Protein AF-A0A4Z0ETY6-F1 (afdb_monomer_lite)

Structure (mmCIF, N/CA/C/O backbone):
data_AF-A0A4Z0ETY6-F1
#
_entry.id   AF-A0A4Z0ETY6-F1
#
loop_
_atom_site.group_PDB
_atom_site.id
_atom_site.type_symbol
_atom_site.label_atom_id
_atom_site.label_alt_id
_atom_site.label_comp_id
_atom_site.label_asym_id
_atom_site.label_entity_id
_atom_site.label_seq_id
_atom_site.pdbx_PDB_ins_code
_atom_site.Cartn_x
_atom_site.Cartn_y
_atom_site.Cartn_z
_atom_site.occupancy
_atom_site.B_iso_or_equiv
_atom_site.auth_seq_id
_atom_site.auth_comp_id
_atom_site.auth_asym_id
_atom_site.auth_atom_id
_atom_site.pdbx_PDB_model_num
ATOM 1 N N . MET A 1 1 ? 16.925 -1.263 4.084 1.00 81.75 1 MET A N 1
ATOM 2 C CA . MET A 1 1 ? 15.737 -1.576 3.271 1.00 81.75 1 MET A CA 1
ATOM 3 C C . MET A 1 1 ? 16.053 -1.189 1.836 1.00 81.75 1 MET A C 1
ATOM 5 O O . MET A 1 1 ? 16.595 -0.102 1.656 1.00 81.75 1 MET A O 1
ATOM 9 N N . LYS A 1 2 ? 15.855 -2.093 0.871 1.00 92.25 2 LYS A N 1
ATOM 10 C CA . LYS A 1 2 ? 16.156 -1.853 -0.554 1.00 92.25 2 LYS A CA 1
ATOM 11 C C . LYS A 1 2 ? 14.960 -1.173 -1.232 1.00 92.25 2 LYS A C 1
ATOM 13 O O . LYS A 1 2 ? 13.850 -1.262 -0.706 1.00 92.25 2 LYS A O 1
ATOM 18 N N . LEU A 1 3 ? 15.166 -0.492 -2.359 1.00 92.81 3 LEU A N 1
ATOM 19 C CA . LEU A 1 3 ? 14.061 0.070 -3.139 1.00 92.81 3 LEU A CA 1
ATOM 20 C C . LEU A 1 3 ? 13.582 -0.975 -4.144 1.00 92.81 3 LEU A C 1
ATOM 22 O O . LEU A 1 3 ? 14.395 -1.662 -4.759 1.00 92.81 3 LEU A O 1
ATOM 26 N N . LEU A 1 4 ? 12.269 -1.108 -4.324 1.00 92.69 4 LEU A N 1
ATOM 27 C CA . LEU A 1 4 ? 11.721 -2.045 -5.307 1.00 92.69 4 LEU A CA 1
ATOM 28 C C . LEU A 1 4 ? 12.189 -1.705 -6.730 1.00 92.69 4 LEU A C 1
ATOM 30 O O . LEU A 1 4 ? 12.444 -2.614 -7.522 1.00 92.69 4 LEU A O 1
ATOM 34 N N . SER A 1 5 ? 12.373 -0.414 -7.026 1.00 91.12 5 SER A N 1
ATOM 35 C CA . SER A 1 5 ? 12.934 0.067 -8.295 1.00 91.12 5 SER A CA 1
ATOM 36 C C . SER A 1 5 ? 14.298 -0.544 -8.634 1.00 91.12 5 SER A C 1
ATOM 38 O O . SER A 1 5 ? 14.575 -0.771 -9.808 1.00 91.12 5 SER A O 1
ATOM 40 N N . ASP A 1 6 ? 15.119 -0.887 -7.632 1.00 88.19 6 ASP A N 1
ATOM 41 C CA . ASP A 1 6 ? 16.458 -1.468 -7.835 1.00 88.19 6 ASP A CA 1
ATOM 42 C C . ASP A 1 6 ? 16.403 -2.888 -8.430 1.00 88.19 6 ASP A C 1
ATOM 44 O O . ASP A 1 6 ? 17.410 -3.415 -8.902 1.00 88.19 6 ASP A O 1
ATOM 48 N N . THR A 1 7 ? 15.229 -3.528 -8.390 1.00 85.56 7 THR A N 1
ATOM 49 C CA . THR A 1 7 ? 15.009 -4.895 -8.894 1.00 85.56 7 THR A CA 1
ATOM 50 C C . THR A 1 7 ? 14.473 -4.940 -10.321 1.00 85.56 7 THR A C 1
ATOM 52 O O . THR A 1 7 ? 14.353 -6.024 -10.901 1.00 85.56 7 THR A O 1
ATOM 55 N N . LEU A 1 8 ? 14.120 -3.787 -10.893 1.00 84.94 8 LEU A N 1
ATOM 56 C CA . LEU A 1 8 ? 13.500 -3.722 -12.208 1.00 84.94 8 LEU A CA 1
ATOM 57 C C . LEU A 1 8 ? 14.524 -4.060 -13.290 1.00 84.94 8 LEU A C 1
ATOM 59 O O . LEU A 1 8 ? 15.546 -3.400 -13.447 1.00 84.94 8 LEU A O 1
ATOM 63 N N . VAL A 1 9 ? 14.221 -5.106 -14.055 1.00 77.00 9 VAL A N 1
ATOM 64 C CA . VAL A 1 9 ? 15.006 -5.529 -15.227 1.00 77.00 9 VAL A CA 1
ATOM 65 C C . VAL A 1 9 ? 14.409 -5.025 -16.546 1.00 77.00 9 VAL A C 1
ATOM 67 O O . VAL A 1 9 ? 15.025 -5.179 -17.598 1.00 77.00 9 VAL A O 1
ATOM 70 N N . SER A 1 10 ? 13.205 -4.452 -16.494 1.00 76.19 10 SER A N 1
ATOM 71 C CA . SER A 1 10 ? 12.434 -3.940 -17.629 1.00 76.19 10 SER A CA 1
ATOM 72 C C . SER A 1 10 ? 11.427 -2.887 -17.165 1.00 76.19 10 SER A C 1
ATOM 74 O O . SER A 1 10 ? 11.080 -2.837 -15.987 1.00 76.19 10 SER A O 1
ATOM 76 N N . ASN A 1 11 ? 10.895 -2.123 -18.119 1.00 77.44 11 ASN A N 1
ATOM 77 C CA . ASN A 1 11 ? 9.852 -1.115 -17.888 1.00 77.44 11 ASN A CA 1
ATOM 78 C C . ASN A 1 11 ? 8.425 -1.674 -18.043 1.00 77.44 11 ASN A C 1
ATOM 80 O O . ASN A 1 11 ? 7.465 -0.910 -18.040 1.00 77.44 11 ASN A O 1
ATOM 84 N N . ASP A 1 12 ? 8.291 -2.990 -18.222 1.00 79.69 12 ASP A N 1
ATOM 85 C CA . ASP A 1 12 ? 7.000 -3.668 -18.321 1.00 79.69 12 ASP A CA 1
ATOM 86 C C . ASP A 1 12 ? 6.273 -3.692 -16.969 1.00 79.69 12 ASP A C 1
ATOM 88 O O . ASP A 1 12 ? 6.900 -3.761 -15.907 1.00 79.69 12 ASP A O 1
ATOM 92 N N . ASP A 1 13 ? 4.939 -3.713 -17.018 1.00 80.31 13 ASP A N 1
ATOM 93 C CA . ASP A 1 13 ? 4.110 -3.934 -15.836 1.00 80.31 13 ASP A CA 1
ATOM 94 C C . ASP A 1 13 ? 4.487 -5.248 -15.144 1.00 80.31 13 ASP A C 1
ATOM 96 O O . ASP A 1 13 ? 4.660 -6.294 -15.781 1.00 80.31 13 ASP A O 1
ATOM 100 N N . PHE A 1 14 ? 4.524 -5.223 -13.816 1.00 90.25 14 PHE A N 1
ATOM 101 C CA . PHE A 1 14 ? 4.900 -6.385 -13.019 1.00 90.25 14 PHE A CA 1
ATOM 102 C C . PHE A 1 14 ? 3.985 -6.563 -11.810 1.00 90.25 14 PHE A C 1
ATOM 104 O O . PHE A 1 14 ? 3.207 -5.682 -11.446 1.00 90.25 14 PHE A O 1
ATOM 111 N N . PHE A 1 15 ? 4.057 -7.746 -11.203 1.00 93.12 15 PHE A N 1
ATOM 112 C CA . PHE A 1 15 ? 3.280 -8.085 -10.019 1.00 93.12 15 PHE A CA 1
ATOM 113 C C . PHE A 1 15 ? 4.157 -8.072 -8.771 1.00 93.12 15 PHE A C 1
ATOM 115 O O . PHE A 1 15 ? 5.285 -8.570 -8.798 1.00 93.12 15 PHE A O 1
ATOM 122 N N . VAL A 1 16 ? 3.603 -7.568 -7.670 1.00 93.75 16 VAL A N 1
ATOM 123 C CA . VAL A 1 16 ? 4.156 -7.739 -6.322 1.00 93.75 16 VAL A CA 1
ATOM 124 C C . VAL A 1 16 ? 3.190 -8.523 -5.447 1.00 93.75 16 VAL A C 1
ATOM 126 O O . VAL A 1 16 ? 1.974 -8.359 -5.535 1.00 93.75 16 VAL A O 1
ATOM 129 N N . GLU A 1 17 ? 3.741 -9.381 -4.598 1.00 94.00 17 GLU A N 1
ATOM 130 C CA . GLU A 1 17 ? 3.011 -10.200 -3.628 1.00 94.00 17 GLU A CA 1
ATOM 131 C C . GLU A 1 17 ? 3.585 -9.959 -2.224 1.00 94.00 17 GLU A C 1
ATOM 133 O O . GLU A 1 17 ? 4.563 -9.230 -2.071 1.00 94.00 17 GLU A O 1
ATOM 138 N N . GLN A 1 18 ? 2.996 -10.569 -1.189 1.00 93.56 18 GLN A N 1
ATOM 139 C CA . GLN A 1 18 ? 3.474 -10.436 0.202 1.00 93.56 18 GLN A CA 1
ATOM 140 C C . GLN A 1 18 ? 3.608 -8.966 0.637 1.00 93.56 18 GLN A C 1
ATOM 142 O O . GLN A 1 18 ? 4.584 -8.566 1.273 1.00 93.56 18 GLN A O 1
ATOM 147 N N . VAL A 1 19 ? 2.630 -8.154 0.233 1.00 95.88 19 VAL A N 1
ATOM 148 C CA . VAL A 1 19 ? 2.634 -6.711 0.460 1.00 95.88 19 VAL A CA 1
ATOM 149 C C . VAL A 1 19 ? 2.213 -6.409 1.895 1.00 95.88 19 VAL A C 1
ATOM 151 O O . VAL A 1 19 ? 1.225 -6.964 2.379 1.00 95.88 19 VAL A O 1
ATOM 154 N N . HIS A 1 20 ? 2.941 -5.506 2.546 1.00 96.69 20 HIS A N 1
ATOM 155 C CA . HIS A 1 20 ? 2.593 -4.949 3.848 1.00 96.69 20 HIS A CA 1
ATOM 156 C C . HIS A 1 20 ? 2.507 -3.431 3.739 1.00 96.69 20 HIS A C 1
ATOM 158 O O . HIS A 1 20 ? 3.451 -2.788 3.284 1.00 96.69 20 HIS A O 1
ATOM 164 N N . LEU A 1 21 ? 1.379 -2.856 4.142 1.00 97.06 21 LEU A N 1
ATOM 165 C CA . LEU A 1 21 ? 1.192 -1.411 4.177 1.00 97.06 21 LEU A CA 1
ATOM 166 C C . LEU A 1 21 ? 1.880 -0.860 5.421 1.00 97.06 21 LEU A C 1
ATOM 168 O O . LEU A 1 21 ? 1.617 -1.326 6.527 1.00 97.06 21 LEU A O 1
ATOM 172 N N . THR A 1 22 ? 2.744 0.130 5.240 1.00 97.31 22 THR A N 1
ATOM 173 C CA . THR A 1 22 ? 3.452 0.802 6.336 1.00 97.31 22 THR A CA 1
ATOM 174 C C . THR A 1 22 ? 2.938 2.211 6.570 1.00 97.31 22 THR A C 1
ATOM 176 O O . THR A 1 22 ? 3.145 2.751 7.648 1.00 97.31 22 THR A O 1
ATOM 179 N N . ALA A 1 23 ? 2.293 2.825 5.575 1.00 97.44 23 ALA A N 1
ATOM 180 C CA . ALA A 1 23 ? 1.568 4.073 5.759 1.00 97.44 23 ALA A CA 1
ATOM 181 C C . ALA A 1 23 ? 0.542 4.326 4.646 1.00 97.44 23 ALA A C 1
ATOM 183 O O . ALA A 1 23 ? 0.681 3.822 3.529 1.00 97.44 23 ALA A O 1
ATOM 184 N N . ILE A 1 24 ? -0.453 5.160 4.944 1.00 97.25 24 ILE A N 1
ATOM 185 C CA . ILE A 1 24 ? -1.385 5.741 3.973 1.00 97.25 24 ILE A CA 1
ATOM 186 C C . ILE A 1 24 ? -1.274 7.262 4.086 1.00 97.25 24 ILE A C 1
ATOM 188 O O . ILE A 1 24 ? -1.453 7.830 5.163 1.00 97.25 24 ILE A O 1
ATOM 192 N N . VAL A 1 25 ? -0.963 7.916 2.973 1.00 95.81 25 VAL A N 1
ATOM 193 C CA . VAL A 1 25 ? -0.804 9.365 2.868 1.00 95.81 25 VAL A CA 1
ATOM 194 C C . VAL A 1 25 ? -1.939 9.919 2.027 1.00 95.81 25 VAL A C 1
ATOM 196 O O . VAL A 1 25 ? -2.086 9.570 0.853 1.00 95.81 25 VAL A O 1
ATOM 199 N N . PHE A 1 26 ? -2.706 10.821 2.626 1.00 94.19 26 PHE A N 1
ATOM 200 C CA . PHE A 1 26 ? -3.660 11.652 1.914 1.00 94.19 26 PHE A CA 1
ATOM 201 C C . PHE A 1 26 ? -3.085 13.060 1.804 1.00 94.19 26 PHE A C 1
ATOM 203 O O . PHE A 1 26 ? -2.920 13.762 2.805 1.00 94.19 26 PHE A O 1
ATOM 210 N N . ASP A 1 27 ? -2.752 13.472 0.591 1.00 87.81 27 ASP A N 1
ATOM 211 C CA . ASP A 1 27 ? -2.254 14.812 0.316 1.00 87.81 27 ASP A CA 1
ATOM 212 C C . ASP A 1 27 ? -3.299 15.641 -0.445 1.00 87.81 27 ASP A C 1
ATOM 214 O O . ASP A 1 27 ? -4.500 15.389 -0.363 1.00 87.81 27 ASP A O 1
ATOM 218 N N . THR A 1 28 ? -2.857 16.709 -1.103 1.00 81.25 28 THR A N 1
ATOM 219 C CA . THR A 1 28 ? -3.734 17.598 -1.874 1.00 81.25 28 THR A CA 1
ATOM 220 C C . THR A 1 28 ? -3.928 17.152 -3.325 1.00 81.25 28 THR A C 1
ATOM 222 O O . THR A 1 28 ? -4.472 17.922 -4.117 1.00 81.25 28 THR A O 1
ATOM 225 N N . THR A 1 29 ? -3.414 15.983 -3.705 1.00 83.88 29 THR A N 1
ATOM 226 C CA . THR A 1 29 ? -3.583 15.410 -5.042 1.00 83.88 29 THR A CA 1
ATOM 227 C C . THR A 1 29 ? -4.867 14.581 -5.122 1.00 83.88 29 THR A C 1
ATOM 229 O O . THR A 1 29 ? -5.528 14.323 -4.117 1.00 83.88 29 THR A O 1
ATOM 232 N N . ASP A 1 30 ? -5.255 14.199 -6.341 1.00 83.69 30 ASP A N 1
ATOM 233 C CA . ASP A 1 30 ? -6.427 13.341 -6.566 1.00 83.69 30 ASP A CA 1
ATOM 234 C C . ASP A 1 30 ? -6.160 11.867 -6.193 1.00 83.69 30 ASP A C 1
ATOM 236 O O . ASP A 1 30 ? -7.100 11.073 -6.069 1.00 83.69 30 ASP A O 1
ATOM 240 N N . ASP A 1 31 ? -4.888 11.505 -5.999 1.00 91.38 31 ASP A N 1
ATOM 241 C CA . ASP A 1 31 ? -4.446 10.154 -5.686 1.00 91.38 31 ASP A CA 1
ATOM 242 C C . ASP A 1 31 ? -4.071 10.011 -4.209 1.00 91.38 31 ASP A C 1
ATOM 244 O O . ASP A 1 31 ? -3.633 10.936 -3.529 1.00 91.38 31 ASP A O 1
ATOM 248 N N . VAL A 1 32 ? -4.229 8.793 -3.706 1.00 95.19 32 VAL A N 1
ATOM 249 C CA . VAL A 1 32 ? -3.714 8.383 -2.403 1.00 95.19 32 VAL A CA 1
ATOM 250 C C . VAL A 1 32 ? -2.324 7.804 -2.621 1.00 95.19 32 VAL A C 1
ATOM 252 O O . VAL A 1 32 ? -2.117 7.020 -3.549 1.00 95.19 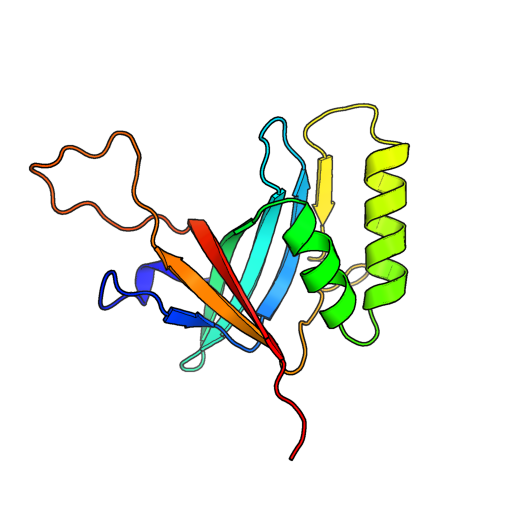32 VAL A O 1
ATOM 255 N N . THR A 1 33 ? -1.379 8.145 -1.746 1.00 96.06 33 THR A N 1
ATOM 256 C CA . THR A 1 33 ? -0.059 7.510 -1.741 1.00 96.06 33 THR A CA 1
ATOM 257 C C . THR A 1 33 ? 0.024 6.518 -0.590 1.00 96.06 33 THR A C 1
ATOM 259 O O . THR A 1 33 ? -0.045 6.888 0.576 1.00 96.06 33 THR A O 1
ATOM 262 N N . VAL A 1 34 ? 0.209 5.242 -0.904 1.00 96.94 34 VAL A N 1
ATOM 263 C CA . VAL A 1 34 ? 0.432 4.177 0.077 1.00 96.94 34 VAL A CA 1
ATOM 264 C C . VAL A 1 34 ? 1.914 3.841 0.118 1.00 96.94 34 VAL A C 1
ATOM 266 O O . VAL A 1 34 ? 2.556 3.672 -0.916 1.00 96.94 34 VAL A O 1
ATOM 269 N N . TRP A 1 35 ? 2.478 3.752 1.315 1.00 97.31 35 TRP A N 1
ATOM 270 C CA . TRP A 1 35 ? 3.837 3.264 1.520 1.00 97.31 35 TRP A CA 1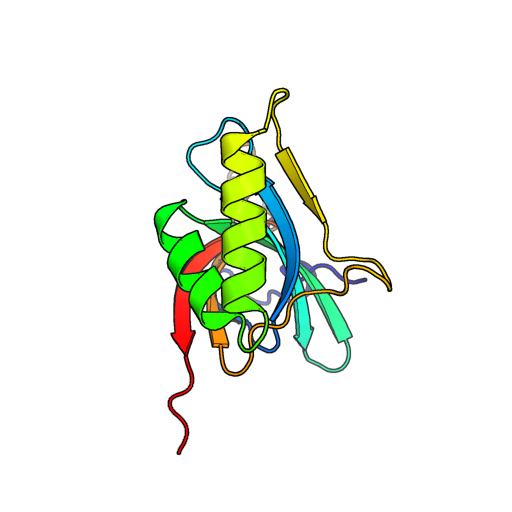
ATOM 271 C C . TRP A 1 35 ? 3.753 1.794 1.882 1.00 97.31 35 TRP A C 1
ATOM 273 O O . TRP A 1 35 ? 2.944 1.411 2.733 1.00 97.31 35 TRP A O 1
ATOM 283 N N . ALA A 1 36 ? 4.561 0.969 1.228 1.00 97.12 36 ALA A N 1
ATOM 284 C CA . ALA A 1 36 ? 4.481 -0.465 1.411 1.00 97.12 36 ALA A CA 1
ATOM 285 C C . ALA A 1 36 ? 5.841 -1.146 1.313 1.00 97.12 36 ALA A C 1
ATOM 287 O O . ALA A 1 36 ? 6.787 -0.648 0.694 1.00 97.12 36 ALA A O 1
ATOM 288 N N . THR A 1 37 ? 5.910 -2.331 1.907 1.00 96.88 37 THR A N 1
ATOM 289 C CA . THR A 1 37 ? 7.002 -3.275 1.713 1.00 96.88 37 THR A CA 1
ATOM 290 C C . THR A 1 37 ? 6.513 -4.539 1.016 1.00 96.88 37 THR A C 1
ATOM 292 O O . THR A 1 37 ? 5.341 -4.906 1.092 1.00 96.88 37 THR A O 1
ATOM 295 N N . THR A 1 38 ? 7.414 -5.211 0.309 1.00 95.69 38 THR A N 1
ATOM 296 C CA . THR A 1 38 ? 7.205 -6.537 -0.281 1.00 95.69 38 THR A CA 1
ATOM 297 C C . THR A 1 38 ? 8.447 -7.385 -0.047 1.00 95.69 38 THR A C 1
ATOM 299 O O . THR A 1 38 ? 9.568 -6.872 -0.081 1.00 95.69 38 THR A O 1
ATOM 302 N N . PHE A 1 39 ? 8.244 -8.678 0.191 1.00 92.12 39 PHE A N 1
ATOM 303 C CA . PHE A 1 39 ? 9.326 -9.638 0.351 1.00 92.12 39 PHE A CA 1
ATOM 304 C C . PHE A 1 39 ? 9.518 -10.435 -0.940 1.00 92.12 39 PHE A C 1
ATOM 306 O O . PHE A 1 39 ? 8.600 -11.115 -1.413 1.00 92.12 39 PHE A O 1
ATOM 313 N N . ARG A 1 40 ? 10.720 -10.363 -1.513 1.00 86.50 40 ARG A N 1
ATOM 314 C CA . ARG A 1 40 ? 11.073 -11.031 -2.771 1.00 86.50 40 ARG A CA 1
ATOM 315 C C . ARG A 1 40 ? 12.545 -11.425 -2.749 1.00 86.50 40 ARG A C 1
ATOM 317 O O . ARG A 1 40 ? 13.363 -10.691 -2.223 1.00 86.50 40 ARG A O 1
ATOM 324 N N . ASP A 1 41 ? 12.889 -12.568 -3.341 1.00 86.38 41 ASP A N 1
ATOM 325 C CA . ASP A 1 41 ? 14.288 -12.993 -3.511 1.00 86.38 41 ASP A CA 1
ATOM 326 C C . ASP A 1 41 ? 15.114 -12.925 -2.201 1.00 86.38 41 ASP A C 1
ATOM 328 O O . ASP A 1 41 ? 16.280 -12.552 -2.211 1.00 86.38 41 ASP A O 1
ATOM 332 N N . GLU A 1 42 ? 14.488 -13.296 -1.073 1.00 87.38 42 GLU A N 1
ATOM 333 C CA . GLU A 1 42 ? 15.053 -13.283 0.293 1.00 87.38 42 GLU A CA 1
ATOM 334 C C . GLU A 1 42 ? 15.319 -11.893 0.910 1.00 87.38 42 GLU A C 1
ATOM 336 O O . GLU A 1 42 ? 15.927 -11.796 1.976 1.00 87.38 42 GLU A O 1
ATOM 341 N N . ASP A 1 43 ? 14.820 -10.822 0.291 1.00 92.31 43 ASP A N 1
ATOM 342 C CA . ASP A 1 43 ? 15.004 -9.438 0.726 1.00 92.31 43 ASP A CA 1
ATOM 343 C C . ASP A 1 43 ? 13.676 -8.668 0.860 1.00 92.31 43 ASP A C 1
ATOM 345 O O . ASP A 1 43 ? 12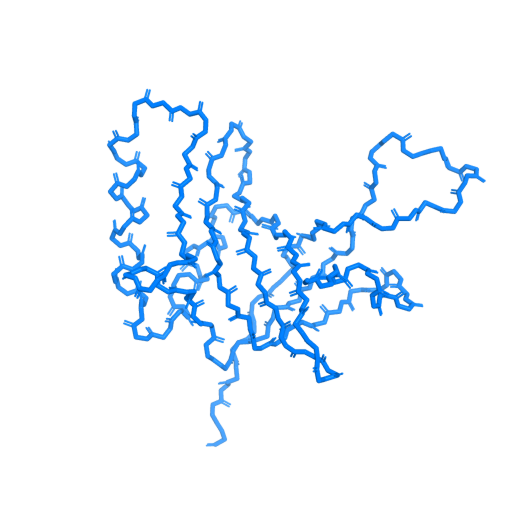.704 -8.915 0.142 1.00 92.31 43 ASP A O 1
ATOM 349 N N . ASP A 1 44 ? 13.675 -7.666 1.745 1.00 93.19 44 ASP A N 1
ATOM 350 C CA . ASP A 1 44 ? 12.598 -6.680 1.872 1.00 93.19 44 ASP A CA 1
ATOM 351 C C . ASP A 1 44 ? 12.844 -5.455 0.984 1.00 93.19 44 ASP A C 1
ATOM 353 O O . ASP A 1 44 ? 13.875 -4.766 1.082 1.00 93.19 44 ASP A O 1
ATOM 357 N N . TYR A 1 45 ? 11.835 -5.134 0.180 1.00 96.00 45 TYR A N 1
ATOM 358 C CA . TYR A 1 45 ? 11.815 -3.981 -0.707 1.00 96.00 45 TYR A CA 1
ATOM 359 C C . TYR A 1 45 ? 10.724 -3.009 -0.303 1.00 96.00 45 TYR A C 1
ATOM 361 O O . TYR A 1 45 ? 9.586 -3.401 -0.071 1.00 96.00 45 TYR A O 1
ATOM 369 N N . PHE A 1 46 ? 11.071 -1.731 -0.267 1.00 96.88 46 PHE A N 1
ATOM 370 C CA . PHE A 1 46 ? 10.147 -0.637 -0.023 1.00 96.88 46 PHE A CA 1
ATOM 371 C C . PHE A 1 46 ? 9.726 0.021 -1.331 1.00 96.88 46 PHE A C 1
ATOM 373 O O . PHE A 1 46 ? 10.554 0.193 -2.230 1.00 96.88 46 PHE A O 1
ATOM 380 N N . PHE A 1 47 ? 8.470 0.450 -1.415 1.00 96.75 47 PHE A N 1
ATOM 381 C CA . PHE A 1 47 ? 7.938 1.195 -2.549 1.00 96.75 47 PHE A CA 1
ATOM 382 C C . PHE A 1 47 ? 6.794 2.125 -2.150 1.00 96.75 47 PHE A C 1
ATOM 384 O O . PHE A 1 47 ? 6.076 1.879 -1.179 1.00 96.75 47 PHE A O 1
ATOM 391 N N . HIS A 1 48 ? 6.618 3.190 -2.932 1.00 96.50 48 HIS A N 1
ATOM 392 C CA . HIS A 1 48 ? 5.421 4.021 -2.877 1.00 96.50 48 HIS A CA 1
ATOM 393 C C . HIS A 1 48 ? 4.444 3.567 -3.957 1.00 96.50 48 HIS A C 1
ATOM 395 O O . HIS A 1 48 ? 4.843 3.281 -5.087 1.00 96.50 48 HIS A O 1
ATOM 401 N N . LEU A 1 49 ? 3.168 3.536 -3.613 1.00 96.62 49 LEU A N 1
ATOM 402 C CA . LEU A 1 49 ? 2.074 3.160 -4.486 1.00 96.62 49 LEU A CA 1
ATOM 403 C C . LEU A 1 49 ? 1.110 4.338 -4.602 1.00 96.62 49 LEU A C 1
ATOM 405 O O . LEU A 1 49 ? 0.416 4.659 -3.641 1.00 96.62 49 LEU A O 1
ATOM 409 N N . GLY A 1 50 ? 1.065 4.966 -5.770 1.00 95.81 50 GLY A N 1
ATOM 410 C CA . GLY A 1 50 ? -0.002 5.882 -6.146 1.00 95.81 50 GLY A CA 1
ATOM 411 C C . GLY A 1 50 ? -1.227 5.090 -6.593 1.00 95.81 50 GLY A C 1
ATOM 412 O O . GLY A 1 50 ? -1.122 4.153 -7.392 1.00 95.81 50 GLY A O 1
ATOM 413 N N . LEU A 1 51 ? -2.396 5.440 -6.068 1.00 96.00 51 LEU A N 1
ATOM 414 C CA . LEU A 1 51 ? -3.655 4.823 -6.458 1.00 96.00 51 LEU A CA 1
ATOM 415 C C . LEU A 1 51 ? -4.815 5.817 -6.343 1.00 96.00 51 LEU A C 1
ATOM 417 O O . LEU A 1 51 ? -4.831 6.635 -5.423 1.00 96.00 51 LEU A O 1
ATOM 421 N N . PRO A 1 52 ? -5.841 5.701 -7.200 1.00 93.50 52 PRO A N 1
ATOM 422 C CA . PRO A 1 52 ? -7.032 6.518 -7.052 1.00 93.50 52 PRO A CA 1
ATOM 423 C C . PRO A 1 52 ? -7.749 6.161 -5.749 1.00 93.50 52 PRO A C 1
ATOM 425 O O . PRO A 1 52 ? -7.798 4.994 -5.348 1.00 93.50 52 PRO A O 1
ATOM 428 N N . PHE A 1 53 ? -8.407 7.144 -5.131 1.00 89.69 53 PHE A N 1
ATOM 429 C CA . PHE A 1 53 ? -9.135 6.952 -3.869 1.00 89.69 53 PHE A CA 1
ATOM 430 C C . PHE A 1 53 ? -10.138 5.779 -3.908 1.00 89.69 53 PHE A C 1
ATOM 432 O O . PHE A 1 53 ? -10.331 5.071 -2.925 1.00 89.69 53 PHE A O 1
ATOM 439 N N . GLN A 1 54 ? -10.751 5.509 -5.064 1.00 89.62 54 GLN A N 1
ATOM 440 C CA . GLN A 1 54 ? -11.665 4.371 -5.240 1.00 89.62 54 GLN A CA 1
ATOM 441 C C . GLN A 1 54 ? -10.966 3.009 -5.106 1.00 89.62 54 GLN A C 1
ATOM 443 O O . GLN A 1 54 ? -11.561 2.053 -4.608 1.00 89.62 54 GLN A O 1
ATOM 448 N N . ALA A 1 55 ? -9.709 2.906 -5.542 1.00 94.12 55 ALA A N 1
ATOM 449 C CA . ALA A 1 55 ? -8.933 1.681 -5.408 1.00 94.12 55 ALA A CA 1
ATOM 450 C C . ALA A 1 55 ? -8.467 1.456 -3.962 1.00 94.12 55 ALA A C 1
ATOM 452 O O . ALA A 1 55 ? -8.270 0.302 -3.576 1.00 94.12 55 ALA A O 1
ATOM 453 N N . LEU A 1 56 ? -8.364 2.519 -3.150 1.00 95.00 56 LEU A N 1
ATOM 454 C CA . LEU A 1 56 ? -8.050 2.398 -1.727 1.00 95.00 56 LEU A CA 1
ATOM 455 C C . LEU A 1 56 ? -9.100 1.541 -1.021 1.00 95.00 56 LEU A C 1
ATOM 457 O O . LEU A 1 56 ? -8.735 0.571 -0.377 1.00 95.00 56 LEU A O 1
ATOM 461 N N . ASP A 1 57 ? -10.392 1.809 -1.211 1.00 93.12 57 ASP A N 1
ATOM 462 C CA . ASP A 1 57 ? -11.466 1.005 -0.604 1.00 93.12 57 ASP A CA 1
ATOM 463 C C . ASP A 1 57 ? -11.353 -0.495 -0.948 1.00 93.12 57 ASP A C 1
ATOM 465 O O . ASP A 1 57 ? -11.563 -1.353 -0.090 1.00 93.12 57 ASP A O 1
ATOM 469 N N . THR A 1 58 ? -10.933 -0.832 -2.171 1.00 94.00 58 THR A N 1
ATOM 470 C CA . THR A 1 58 ? -10.676 -2.234 -2.537 1.00 94.00 58 THR A CA 1
ATOM 471 C C . THR A 1 58 ? -9.469 -2.800 -1.788 1.00 94.00 58 THR A C 1
ATOM 473 O O . THR A 1 58 ? -9.540 -3.928 -1.305 1.00 94.00 58 THR A O 1
ATOM 476 N N . LEU A 1 59 ? -8.390 -2.023 -1.656 1.00 95.12 59 LEU A N 1
ATOM 477 C CA . LEU A 1 59 ? -7.191 -2.390 -0.898 1.00 95.12 59 LEU A CA 1
ATOM 478 C C . LEU A 1 59 ? -7.510 -2.642 0.587 1.00 95.12 59 LEU A C 1
ATOM 480 O O . LEU A 1 59 ? -7.087 -3.652 1.144 1.00 95.12 59 LEU A O 1
ATOM 484 N N . LEU A 1 60 ? -8.311 -1.764 1.202 1.00 95.31 60 LEU A N 1
ATOM 485 C CA . LEU A 1 60 ? -8.729 -1.872 2.603 1.00 95.31 60 LEU A CA 1
ATOM 486 C C . LEU A 1 60 ? -9.500 -3.173 2.856 1.00 95.31 60 LEU A C 1
ATOM 488 O O . LEU A 1 60 ? -9.212 -3.895 3.806 1.00 95.31 60 LEU A O 1
ATOM 492 N N . ARG A 1 61 ? -10.429 -3.533 1.962 1.00 93.69 61 ARG A N 1
ATOM 493 C CA . ARG A 1 61 ? -11.226 -4.768 2.084 1.00 93.69 61 ARG A CA 1
ATOM 494 C C . ARG A 1 61 ? -10.398 -6.046 2.009 1.00 93.69 61 ARG A C 1
ATOM 496 O O . ARG A 1 61 ? -10.841 -7.076 2.513 1.00 93.69 61 ARG A O 1
ATOM 503 N N . VAL A 1 62 ? -9.237 -6.005 1.358 1.00 93.62 62 VAL A N 1
ATOM 504 C CA . VAL A 1 62 ? -8.355 -7.171 1.208 1.00 93.62 62 VAL A CA 1
ATOM 505 C C . VAL A 1 62 ? -7.232 -7.217 2.249 1.00 93.62 62 VAL A C 1
ATOM 507 O O . VAL A 1 62 ? -6.396 -8.116 2.194 1.00 93.62 62 VAL A O 1
ATOM 510 N N . ALA A 1 63 ? -7.246 -6.329 3.249 1.00 94.50 63 ALA A N 1
ATOM 511 C CA . ALA A 1 63 ? -6.300 -6.311 4.372 1.00 94.50 63 ALA A CA 1
ATOM 512 C C . ALA A 1 63 ? -6.560 -7.399 5.443 1.00 94.50 63 ALA A C 1
ATOM 514 O O . ALA A 1 63 ? -6.159 -7.267 6.601 1.00 94.50 63 ALA A O 1
ATOM 515 N N . GLY A 1 64 ? -7.253 -8.481 5.073 1.00 90.88 64 GLY A N 1
ATOM 516 C CA . GLY A 1 64 ? -7.551 -9.613 5.953 1.00 90.88 64 GLY A CA 1
ATOM 517 C C . GLY A 1 64 ? -8.243 -9.191 7.250 1.00 90.88 64 GLY A C 1
ATOM 518 O O . GLY A 1 64 ? -9.204 -8.424 7.233 1.00 90.88 64 GLY A O 1
ATOM 519 N N . ASP A 1 65 ? -7.725 -9.669 8.381 1.00 92.88 65 ASP A N 1
ATOM 520 C CA . ASP A 1 65 ? -8.292 -9.408 9.712 1.00 92.88 65 ASP A CA 1
ATOM 521 C C . ASP A 1 65 ? -8.230 -7.924 10.121 1.00 92.88 65 ASP A C 1
ATOM 523 O O . ASP A 1 65 ? -8.965 -7.500 11.011 1.00 92.88 65 ASP A O 1
ATOM 527 N N . ARG A 1 66 ? -7.379 -7.114 9.471 1.00 93.94 66 ARG A N 1
ATOM 528 C CA . ARG A 1 66 ? -7.276 -5.666 9.718 1.00 93.94 66 ARG A CA 1
ATOM 529 C C . ARG A 1 66 ? -8.267 -4.840 8.899 1.00 93.94 66 ARG A C 1
ATOM 531 O O . ARG A 1 66 ? -8.349 -3.644 9.142 1.00 93.94 66 ARG A O 1
ATOM 538 N N . ALA A 1 67 ? -9.017 -5.433 7.966 1.00 94.94 67 ALA A N 1
ATOM 539 C CA . ALA A 1 67 ? -9.835 -4.686 7.007 1.00 94.94 67 ALA A CA 1
ATOM 540 C C . ALA A 1 67 ? -10.849 -3.726 7.655 1.00 94.94 67 ALA A C 1
ATOM 542 O O . ALA A 1 67 ? -10.946 -2.575 7.239 1.00 94.94 67 ALA A O 1
ATOM 543 N N . GLU A 1 68 ? -11.588 -4.180 8.673 1.00 95.88 68 GLU A N 1
ATOM 544 C CA . GLU A 1 68 ? -12.604 -3.359 9.350 1.00 95.88 68 GLU A CA 1
ATOM 545 C C . GLU A 1 68 ? -11.966 -2.211 10.141 1.00 95.88 68 GLU A C 1
ATOM 547 O O . GLU A 1 68 ? -12.311 -1.053 9.918 1.00 95.88 68 GLU A O 1
ATOM 552 N N . ALA A 1 69 ? -10.980 -2.522 10.988 1.00 95.44 69 ALA A N 1
ATOM 553 C CA . ALA A 1 69 ? -10.270 -1.526 11.790 1.00 95.44 69 ALA A CA 1
ATOM 554 C C . ALA A 1 69 ? -9.561 -0.486 10.910 1.00 95.44 69 ALA A C 1
ATOM 556 O O . ALA A 1 69 ? -9.683 0.710 11.143 1.00 95.44 69 ALA A O 1
ATOM 557 N N . LEU A 1 70 ? -8.890 -0.931 9.844 1.00 95.62 70 LEU A N 1
ATOM 558 C CA . LEU A 1 70 ? -8.190 -0.041 8.924 1.00 95.62 70 LEU A CA 1
ATOM 559 C C . LEU A 1 70 ? -9.159 0.898 8.188 1.00 95.62 70 LEU A C 1
ATOM 561 O O . LEU A 1 70 ? -8.846 2.065 7.964 1.00 95.62 70 LEU A O 1
ATOM 565 N N . ALA A 1 71 ? -10.343 0.407 7.812 1.00 96.12 71 ALA A N 1
ATOM 566 C CA . ALA A 1 71 ? -11.364 1.242 7.189 1.00 96.12 71 ALA A CA 1
ATOM 567 C C . ALA A 1 71 ? -11.918 2.304 8.151 1.00 96.12 71 ALA A C 1
ATOM 569 O O . ALA A 1 71 ? -12.166 3.433 7.724 1.00 96.12 71 ALA A O 1
ATOM 570 N N . GLU A 1 72 ? -12.084 1.961 9.430 1.00 96.38 72 GLU A N 1
ATOM 571 C CA . GLU A 1 72 ? -12.496 2.900 10.477 1.00 96.38 72 GLU A CA 1
ATOM 572 C C . GLU A 1 72 ? -11.418 3.961 10.733 1.00 96.38 72 GLU A C 1
ATOM 574 O O . GLU A 1 72 ? -11.720 5.149 10.662 1.00 96.38 72 GLU A O 1
ATOM 579 N N . GLU A 1 73 ? -10.154 3.559 10.900 1.00 95.56 73 GLU A N 1
ATOM 580 C CA . GLU A 1 73 ? -9.014 4.473 11.066 1.00 95.56 73 GLU A CA 1
ATOM 581 C C . GLU A 1 73 ? -8.911 5.481 9.906 1.00 95.56 73 GLU A C 1
ATOM 583 O O . GLU A 1 73 ? -8.733 6.681 10.123 1.00 95.56 73 GLU A O 1
ATOM 588 N N . VAL A 1 74 ? -9.070 5.009 8.662 1.00 95.44 74 VAL A N 1
ATOM 589 C CA . VAL A 1 74 ? -9.085 5.868 7.469 1.00 95.44 74 VAL A CA 1
ATOM 590 C C . VAL A 1 74 ? -10.271 6.829 7.486 1.00 95.44 74 VAL A C 1
ATOM 592 O O . VAL A 1 74 ? -10.102 8.018 7.206 1.00 95.44 74 VAL A O 1
ATOM 595 N N . ALA A 1 75 ? -11.472 6.344 7.802 1.00 94.56 75 ALA A N 1
ATOM 596 C CA . ALA A 1 75 ? -12.662 7.186 7.861 1.00 94.56 75 ALA A CA 1
ATOM 597 C C . ALA A 1 75 ? -12.530 8.274 8.937 1.00 94.56 75 ALA A C 1
ATOM 599 O O . ALA A 1 75 ? -12.820 9.442 8.665 1.00 94.56 75 ALA A O 1
ATOM 600 N N . ASP A 1 76 ? -12.039 7.908 10.120 1.00 95.25 76 ASP A N 1
ATOM 601 C CA . ASP A 1 76 ? -11.810 8.822 11.234 1.00 95.25 76 ASP A CA 1
ATOM 602 C C . ASP A 1 76 ? -10.754 9.870 10.890 1.00 95.25 76 ASP A C 1
ATOM 604 O O . ASP A 1 76 ? -10.976 11.066 11.110 1.00 95.25 76 ASP A O 1
ATOM 608 N N . ALA A 1 77 ? -9.637 9.461 10.284 1.00 92.81 77 ALA A N 1
ATOM 609 C CA . ALA A 1 77 ? -8.603 10.385 9.837 1.00 92.81 77 ALA A CA 1
ATOM 610 C C . ALA A 1 77 ? -9.157 11.404 8.838 1.00 92.81 77 ALA A C 1
ATOM 612 O O . ALA A 1 77 ? -8.973 12.608 9.017 1.00 92.81 77 ALA A O 1
ATOM 613 N N . LEU A 1 78 ? -9.905 10.955 7.829 1.00 91.06 78 LEU A N 1
ATOM 614 C CA . LEU A 1 78 ? -10.500 11.845 6.829 1.00 91.06 78 LEU A CA 1
ATOM 615 C C . LEU A 1 78 ? -11.581 12.764 7.418 1.00 91.06 78 LEU A C 1
ATOM 617 O O . LEU A 1 78 ? -11.724 13.903 6.973 1.00 91.06 78 LEU A O 1
ATOM 621 N N . ALA A 1 79 ? -12.334 12.298 8.416 1.00 92.38 79 ALA A N 1
ATOM 622 C CA . ALA A 1 79 ? -13.394 13.074 9.055 1.00 92.38 79 ALA A CA 1
ATOM 623 C C . ALA A 1 79 ? -12.869 14.118 10.054 1.00 92.38 79 ALA A C 1
ATOM 625 O O . ALA A 1 79 ? -13.513 15.151 10.251 1.00 92.38 79 ALA A O 1
ATOM 626 N N . THR A 1 80 ? -11.732 13.848 10.699 1.00 90.56 80 THR A N 1
ATOM 627 C CA . THR A 1 80 ? -11.205 14.663 11.809 1.00 90.56 80 THR A CA 1
ATOM 628 C C . THR A 1 80 ? -9.963 15.474 11.453 1.00 90.56 80 THR A C 1
ATOM 630 O O . THR A 1 80 ? -9.548 16.322 12.241 1.00 90.56 80 THR A O 1
ATOM 633 N N . THR A 1 81 ? -9.377 15.261 10.270 1.00 87.50 81 THR A N 1
ATOM 634 C CA . THR A 1 81 ? -8.181 15.985 9.830 1.00 87.50 81 THR A CA 1
ATOM 635 C C . THR A 1 81 ? -8.428 17.492 9.746 1.00 87.50 81 THR A C 1
ATOM 637 O O . THR A 1 81 ? -9.185 17.981 8.907 1.00 87.50 81 THR A O 1
ATOM 640 N N . GLU A 1 82 ? -7.707 18.245 10.578 1.00 85.94 82 GLU A N 1
ATOM 641 C CA . GLU A 1 82 ? -7.664 19.713 10.531 1.00 85.94 82 GLU A CA 1
ATOM 642 C C . GLU A 1 82 ? -6.472 20.246 9.712 1.00 85.94 82 GLU A C 1
ATOM 644 O O . GLU A 1 82 ? -6.459 21.417 9.329 1.00 85.94 82 GLU A O 1
ATOM 649 N N . GLN A 1 83 ? -5.462 19.407 9.445 1.00 82.50 83 GLN A N 1
ATOM 650 C CA . GLN A 1 83 ? -4.220 19.783 8.761 1.00 82.50 83 GLN A CA 1
ATOM 651 C C . GLN A 1 83 ? -3.865 18.774 7.670 1.00 82.50 83 GLN A C 1
ATOM 653 O O . GLN A 1 83 ? -3.711 17.589 7.938 1.00 82.50 83 GLN A O 1
ATOM 658 N N . TRP A 1 84 ? -3.699 19.274 6.449 1.00 86.19 84 TRP A N 1
ATOM 659 C CA . TRP A 1 84 ? -3.307 18.490 5.280 1.00 86.19 84 TRP A CA 1
ATOM 660 C C . TRP A 1 84 ? -1.830 18.739 4.948 1.00 86.19 84 TRP A C 1
ATOM 662 O O . TRP A 1 84 ? -1.400 19.897 5.025 1.00 86.19 84 TRP A O 1
ATOM 672 N N . PRO A 1 85 ? -1.048 17.716 4.548 1.00 89.38 85 PRO A N 1
ATOM 673 C CA . PRO A 1 85 ? -1.421 16.311 4.314 1.00 89.38 85 PRO A CA 1
ATOM 674 C C . PRO A 1 85 ? -1.651 15.496 5.601 1.00 89.38 85 PRO A C 1
ATOM 676 O O . PRO A 1 85 ? -1.082 15.806 6.647 1.00 89.38 85 PRO A O 1
ATOM 679 N N . CYS A 1 86 ? -2.458 14.439 5.497 1.00 92.31 86 CYS A N 1
ATOM 680 C CA . CYS A 1 86 ? -2.732 13.474 6.561 1.00 92.31 86 CYS A CA 1
ATOM 681 C C . CYS A 1 86 ? -1.921 12.187 6.345 1.00 92.31 86 CYS A C 1
ATOM 683 O O . CYS A 1 86 ? -1.873 11.659 5.234 1.00 92.31 86 CYS A O 1
ATOM 685 N N . LEU A 1 87 ? -1.293 11.683 7.410 1.00 94.06 87 LEU A N 1
ATOM 686 C CA . LEU A 1 87 ? -0.488 10.463 7.413 1.00 94.06 87 LEU A CA 1
ATOM 687 C C . LEU A 1 87 ? -1.043 9.490 8.456 1.00 94.06 87 LEU A C 1
ATOM 689 O O . LEU A 1 87 ? -1.110 9.825 9.637 1.00 94.06 87 LEU A O 1
ATOM 693 N N . LEU A 1 88 ? -1.366 8.280 8.013 1.00 95.75 88 LEU A N 1
ATOM 694 C CA . LEU A 1 88 ? -1.611 7.119 8.863 1.00 95.75 88 LEU A CA 1
ATOM 695 C C . LEU A 1 88 ? -0.388 6.209 8.794 1.00 95.75 88 LEU A C 1
ATOM 697 O O . LEU A 1 88 ? -0.029 5.784 7.699 1.00 95.75 88 LEU A O 1
ATOM 701 N N . GLU A 1 89 ? 0.259 5.931 9.923 1.00 96.31 89 GLU A N 1
ATOM 702 C CA . GLU A 1 89 ? 1.505 5.156 9.986 1.00 96.31 89 GLU A CA 1
ATOM 703 C C . GLU A 1 89 ? 1.299 3.806 10.691 1.00 96.31 89 GLU A C 1
ATOM 705 O O . GLU A 1 89 ? 0.658 3.726 11.734 1.00 96.31 89 GLU A O 1
ATOM 710 N N . TYR A 1 90 ? 1.894 2.759 10.119 1.00 95.88 90 TYR A N 1
ATOM 711 C CA . TYR A 1 90 ? 1.818 1.355 10.531 1.00 95.88 90 TYR A CA 1
ATOM 712 C C . TYR A 1 90 ? 3.227 0.749 10.565 1.00 95.88 90 TYR A C 1
ATOM 714 O O . TYR A 1 90 ? 3.560 -0.152 9.793 1.00 95.88 90 TYR A O 1
ATOM 722 N N . ALA A 1 91 ? 4.111 1.317 11.382 1.00 91.00 91 ALA A N 1
ATOM 723 C CA . ALA A 1 91 ? 5.533 0.962 11.405 1.00 91.00 91 ALA A CA 1
ATOM 724 C C . ALA A 1 91 ? 6.078 0.631 12.805 1.00 91.00 91 ALA A C 1
ATOM 726 O O . ALA A 1 91 ? 7.289 0.461 12.967 1.00 91.00 91 ALA A O 1
ATOM 727 N N . THR A 1 92 ? 5.217 0.549 13.821 1.00 91.38 92 THR A N 1
ATOM 728 C CA . THR A 1 92 ? 5.630 0.370 15.222 1.00 91.38 92 THR A CA 1
ATOM 729 C C . THR A 1 92 ? 5.165 -0.974 15.784 1.00 91.38 92 THR A C 1
ATOM 731 O O . THR A 1 92 ? 4.457 -1.725 15.122 1.00 91.38 92 THR A O 1
ATOM 734 N N . GLU A 1 93 ? 5.594 -1.322 17.000 1.00 89.00 93 GLU A N 1
ATOM 735 C CA . GLU A 1 93 ? 5.085 -2.526 17.675 1.00 89.00 93 GLU A CA 1
ATOM 736 C C . GLU A 1 93 ? 3.599 -2.398 18.043 1.00 89.00 93 GLU A C 1
ATOM 738 O O . GLU A 1 93 ? 2.880 -3.396 18.006 1.00 89.00 93 GLU A O 1
ATOM 743 N N . ASP A 1 94 ? 3.149 -1.183 18.372 1.00 90.88 94 ASP A N 1
ATOM 744 C CA . ASP A 1 94 ? 1.754 -0.895 18.719 1.00 90.88 94 ASP A CA 1
ATOM 745 C C . ASP A 1 94 ? 0.864 -0.853 17.464 1.00 90.88 94 ASP A C 1
ATOM 747 O O . ASP A 1 94 ? -0.247 -1.381 17.477 1.00 90.88 94 ASP A O 1
ATOM 751 N N . ASP A 1 95 ? 1.402 -0.324 16.360 1.00 91.94 95 ASP A N 1
ATOM 752 C CA . ASP A 1 95 ? 0.755 -0.241 15.049 1.00 91.94 95 ASP A CA 1
ATOM 753 C C . ASP A 1 95 ? 1.626 -0.925 13.984 1.00 91.94 95 ASP A C 1
ATOM 755 O O . ASP A 1 95 ? 2.359 -0.255 13.246 1.00 91.94 95 ASP A O 1
ATOM 759 N N . PRO A 1 96 ? 1.600 -2.270 13.909 1.00 94.75 96 PRO A N 1
ATOM 760 C CA . PRO A 1 96 ? 2.454 -3.013 12.994 1.00 94.75 96 PRO A CA 1
ATOM 761 C C . PRO A 1 96 ? 1.987 -2.882 11.537 1.00 94.75 96 PRO A C 1
ATOM 763 O O . PRO A 1 96 ? 0.793 -2.659 11.300 1.00 94.75 96 PRO A O 1
ATOM 766 N N . PRO A 1 97 ? 2.891 -3.112 10.560 1.00 96.50 97 PRO A N 1
ATOM 767 C CA . PRO A 1 97 ? 2.552 -3.106 9.142 1.00 96.50 97 PRO A CA 1
ATOM 768 C C . PRO A 1 97 ? 1.352 -3.993 8.819 1.00 96.50 97 PRO A C 1
ATOM 770 O O . PRO A 1 97 ? 1.249 -5.125 9.300 1.00 96.50 97 PRO A O 1
ATOM 773 N N . VAL A 1 98 ? 0.456 -3.493 7.970 1.00 96.94 98 VAL A N 1
ATOM 774 C CA . VAL A 1 98 ? -0.801 -4.173 7.651 1.00 96.94 98 VAL A CA 1
ATOM 775 C C . VAL A 1 98 ? -0.602 -5.131 6.473 1.00 96.94 98 VAL A C 1
ATOM 777 O O . VAL A 1 98 ? -0.371 -4.670 5.354 1.00 96.94 98 VAL A O 1
ATOM 780 N N . PRO A 1 99 ? -0.689 -6.457 6.672 1.00 95.50 99 PRO A N 1
ATOM 781 C CA . PRO A 1 99 ? -0.487 -7.416 5.593 1.00 95.50 99 PRO A CA 1
ATOM 782 C C . PRO A 1 99 ? -1.672 -7.433 4.617 1.00 95.50 99 PRO A C 1
ATOM 784 O O . PRO A 1 99 ? -2.828 -7.314 5.021 1.00 95.50 99 PRO A O 1
ATOM 787 N N . LEU A 1 100 ? -1.389 -7.688 3.336 1.00 95.00 100 LEU A N 1
ATOM 788 C CA . LEU A 1 100 ? -2.387 -7.980 2.299 1.00 95.00 100 LEU A CA 1
ATOM 789 C C . LEU A 1 100 ? -2.344 -9.476 1.922 1.00 95.00 100 LEU A C 1
ATOM 791 O O . LEU A 1 100 ? -1.718 -9.861 0.925 1.00 95.00 100 LEU A O 1
ATOM 795 N N . PRO A 1 101 ? -2.948 -10.366 2.732 1.00 92.62 101 PRO A N 1
ATOM 796 C CA . PRO A 1 101 ? -2.815 -11.806 2.549 1.00 92.62 101 PRO A CA 1
ATOM 797 C C . PRO A 1 101 ? -3.484 -12.283 1.257 1.00 92.62 101 PRO A C 1
ATOM 799 O O . PRO A 1 101 ? -4.650 -12.006 0.991 1.00 92.62 101 PRO A O 1
ATOM 802 N N . GL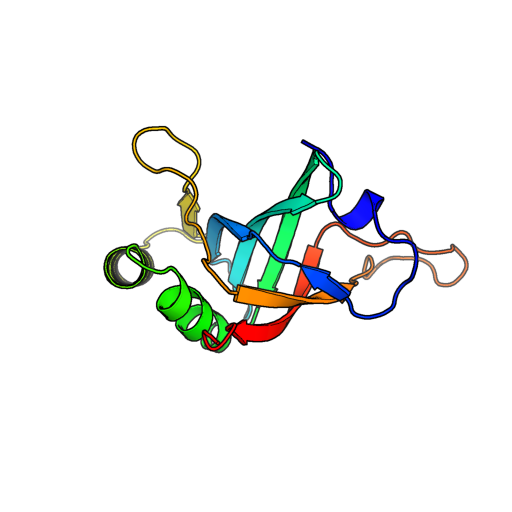Y A 1 102 ? -2.751 -13.066 0.463 1.00 90.56 102 GLY A N 1
ATOM 803 C CA . GLY A 1 102 ? -3.286 -13.662 -0.764 1.00 90.56 102 GLY A CA 1
ATOM 804 C C . GLY A 1 102 ? -3.562 -12.655 -1.882 1.00 90.56 102 GLY A C 1
ATOM 805 O O . GLY A 1 102 ? -4.278 -12.992 -2.821 1.00 90.56 102 GLY A O 1
ATOM 806 N N . VAL A 1 103 ? -2.998 -11.449 -1.806 1.00 93.44 103 VAL A N 1
ATOM 807 C CA . VAL A 1 103 ? -3.154 -10.401 -2.818 1.00 93.44 103 VAL A CA 1
ATOM 808 C C . VAL A 1 103 ? -1.875 -10.263 -3.641 1.00 93.44 103 VAL A C 1
ATOM 810 O O . VAL A 1 103 ? -0.768 -10.266 -3.102 1.00 93.44 103 VAL A O 1
ATOM 813 N N . ALA A 1 104 ? -2.048 -10.114 -4.951 1.00 95.00 104 ALA A N 1
ATOM 814 C CA . ALA A 1 104 ? -1.034 -9.645 -5.879 1.00 95.00 104 ALA A CA 1
ATOM 815 C C . ALA A 1 104 ? -1.454 -8.276 -6.435 1.00 95.00 104 ALA A C 1
ATOM 817 O O . ALA A 1 104 ? -2.593 -8.104 -6.882 1.00 95.00 104 ALA A O 1
ATOM 818 N N . LEU A 1 105 ? -0.545 -7.303 -6.418 1.00 96.19 105 LEU A N 1
ATOM 819 C CA . LEU A 1 105 ? -0.764 -5.981 -7.005 1.00 96.19 105 LEU A CA 1
ATOM 820 C C . LEU A 1 105 ? -0.045 -5.910 -8.347 1.00 96.19 105 LEU A C 1
ATOM 822 O O . LEU A 1 105 ? 1.143 -6.217 -8.417 1.00 96.19 105 LEU A O 1
ATOM 826 N N . LYS A 1 106 ? -0.757 -5.499 -9.397 1.00 96.00 106 LYS A N 1
ATOM 827 C CA . LYS A 1 106 ? -0.153 -5.155 -10.684 1.00 96.00 106 LYS A CA 1
ATOM 828 C C . LYS A 1 106 ? 0.272 -3.690 -10.633 1.00 96.00 106 LYS A C 1
ATOM 830 O O . LYS A 1 106 ? -0.566 -2.830 -10.356 1.00 96.00 106 LYS A O 1
ATOM 835 N N . LEU A 1 107 ? 1.548 -3.430 -10.886 1.00 95.12 107 LEU A N 1
ATOM 836 C CA . LEU A 1 107 ? 2.168 -2.115 -10.775 1.00 95.12 107 LEU A CA 1
ATOM 837 C C . LEU A 1 107 ? 2.674 -1.633 -12.136 1.00 95.12 107 LEU A C 1
ATOM 839 O O . LEU A 1 107 ? 3.315 -2.399 -12.859 1.00 95.12 107 LEU A O 1
ATOM 843 N N . ALA A 1 108 ? 2.424 -0.359 -12.435 1.00 93.69 108 ALA A N 1
ATOM 844 C CA . ALA A 1 108 ? 3.044 0.370 -13.535 1.00 93.69 108 ALA A CA 1
ATOM 845 C C . ALA A 1 108 ? 4.263 1.158 -13.033 1.00 93.69 108 ALA A C 1
ATOM 847 O O . ALA A 1 108 ? 4.211 1.820 -11.989 1.00 93.69 108 ALA A O 1
ATOM 848 N N . VAL A 1 109 ? 5.359 1.090 -13.789 1.00 92.19 109 VAL A N 1
ATOM 849 C CA . VAL A 1 109 ? 6.598 1.834 -13.519 1.00 92.19 109 VAL A CA 1
ATOM 850 C C . VAL A 1 109 ? 6.388 3.317 -13.823 1.00 92.19 109 VAL A C 1
ATOM 852 O O . VAL A 1 109 ? 5.776 3.666 -14.832 1.00 92.19 109 VAL A O 1
ATOM 855 N N . THR A 1 110 ? 6.916 4.199 -12.972 1.00 89.75 110 THR A N 1
ATOM 856 C CA . THR A 1 110 ? 6.881 5.649 -13.213 1.00 89.75 110 THR A CA 1
ATOM 857 C C . THR A 1 110 ? 8.276 6.223 -13.405 1.00 89.75 110 THR A C 1
ATOM 859 O O . THR A 1 110 ? 9.269 5.673 -12.927 1.00 89.75 110 THR A O 1
ATOM 862 N N . PHE A 1 111 ? 8.338 7.350 -14.109 1.00 87.69 111 PHE A N 1
ATOM 863 C CA . PHE A 1 111 ? 9.567 8.071 -14.420 1.00 87.69 111 PHE A CA 1
ATOM 864 C C . PHE A 1 111 ? 9.447 9.527 -13.957 1.00 87.69 111 PHE A C 1
ATOM 866 O O . PHE A 1 111 ? 8.326 10.046 -13.876 1.00 87.69 111 PHE A O 1
ATOM 873 N N . PRO A 1 112 ? 10.572 10.199 -13.657 1.00 83.31 112 PRO A N 1
ATOM 874 C CA . PRO A 1 112 ? 10.565 11.627 -13.368 1.00 83.31 112 PRO A CA 1
ATOM 875 C C . PRO A 1 112 ? 9.923 12.419 -14.510 1.00 83.31 112 PRO A C 1
ATOM 877 O O . PRO A 1 112 ? 10.254 12.226 -15.678 1.00 83.31 112 PRO A O 1
ATOM 880 N N . ALA A 1 113 ? 9.002 13.325 -14.174 1.00 81.44 113 ALA A N 1
ATOM 881 C CA . ALA A 1 113 ? 8.309 14.157 -15.162 1.00 81.44 113 ALA A CA 1
ATOM 882 C C . ALA A 1 113 ? 9.239 15.177 -15.845 1.00 81.44 113 ALA A C 1
ATOM 884 O O . ALA A 1 113 ? 8.913 15.699 -16.908 1.00 81.44 113 ALA A O 1
ATOM 885 N N . ASP A 1 114 ? 10.374 15.474 -15.217 1.00 81.88 114 ASP A N 1
ATOM 886 C CA . ASP A 1 114 ? 11.435 16.361 -15.684 1.00 81.88 114 ASP A CA 1
ATOM 887 C C . ASP A 1 114 ? 12.638 15.602 -16.266 1.00 81.88 114 ASP A C 1
ATOM 889 O O . ASP A 1 114 ? 13.681 16.208 -16.502 1.00 81.88 114 ASP A O 1
ATOM 893 N N . ALA A 1 115 ? 12.510 14.293 -16.503 1.00 73.19 115 ALA A N 1
ATOM 894 C CA . ALA A 1 115 ? 13.569 13.522 -17.134 1.00 73.19 115 ALA A CA 1
ATOM 895 C C . ALA A 1 115 ? 13.762 13.955 -18.596 1.00 73.19 115 ALA A C 1
ATOM 897 O O . ALA A 1 115 ? 12.817 13.956 -19.388 1.00 73.19 115 ALA A O 1
ATOM 898 N N . ASP A 1 116 ? 14.998 14.293 -18.961 1.00 70.44 116 ASP A N 1
ATOM 899 C CA . ASP A 1 116 ? 15.358 14.587 -20.345 1.00 70.44 116 ASP A CA 1
ATOM 900 C C . ASP A 1 116 ? 15.242 13.311 -21.197 1.00 70.44 116 ASP A C 1
ATOM 902 O O . ASP A 1 116 ? 15.878 12.304 -20.900 1.00 70.44 116 ASP A O 1
ATOM 906 N N . GLU A 1 117 ? 14.492 13.361 -22.306 1.00 62.47 117 GLU A N 1
ATOM 907 C CA . GLU A 1 117 ? 14.290 12.222 -23.231 1.00 62.47 117 GLU A CA 1
ATOM 908 C C . GLU A 1 117 ? 15.599 11.666 -23.836 1.00 62.47 117 GLU A C 1
ATOM 910 O O . GLU A 1 117 ? 15.605 10.606 -24.464 1.00 62.47 117 GLU A O 1
ATOM 915 N N . THR A 1 118 ? 16.710 12.397 -23.703 1.00 61.16 118 THR A N 1
ATOM 916 C CA . THR A 1 118 ? 18.039 11.985 -24.175 1.00 61.16 118 THR A CA 1
ATOM 917 C C . THR A 1 118 ? 18.821 11.140 -23.173 1.00 61.16 118 THR A C 1
ATOM 919 O O . THR A 1 118 ? 19.777 10.481 -23.586 1.00 61.16 118 THR A O 1
ATOM 922 N N . ASP A 1 119 ? 18.436 11.161 -21.897 1.00 65.19 119 ASP A N 1
ATOM 923 C CA . ASP A 1 119 ? 18.989 10.289 -20.863 1.00 65.19 119 ASP A CA 1
ATOM 924 C C . ASP A 1 119 ? 18.078 9.070 -20.705 1.00 65.19 119 ASP A C 1
ATOM 926 O O . ASP A 1 119 ? 16.865 9.192 -20.800 1.00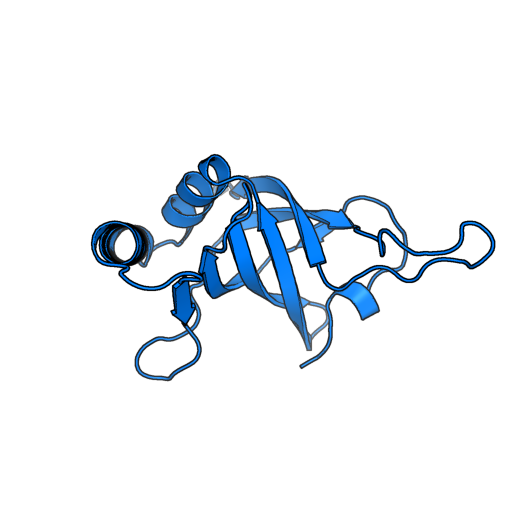 65.19 119 ASP A O 1
ATOM 930 N N . ASP A 1 120 ? 18.655 7.885 -20.489 1.00 70.50 120 ASP A N 1
ATOM 931 C CA . ASP A 1 120 ? 17.904 6.660 -20.183 1.00 70.50 120 ASP A CA 1
ATOM 932 C C . ASP A 1 120 ? 17.308 6.798 -18.767 1.00 70.50 120 ASP A C 1
ATOM 934 O O . ASP A 1 120 ? 18.035 6.619 -17.773 1.00 70.50 120 ASP A O 1
ATOM 938 N N . PRO A 1 121 ? 16.037 7.236 -18.640 1.00 75.06 121 PRO A N 1
ATOM 939 C CA . PRO A 1 121 ? 15.534 7.765 -17.388 1.00 75.06 121 PRO A CA 1
ATOM 940 C C . PRO A 1 121 ? 15.389 6.622 -16.392 1.00 75.06 121 PRO A C 1
ATOM 942 O O . PRO A 1 121 ? 14.794 5.585 -16.682 1.00 75.06 121 PRO A O 1
ATOM 945 N N . GLN A 1 122 ? 15.944 6.803 -15.196 1.00 81.50 122 GLN A N 1
ATOM 946 C CA . GLN A 1 122 ? 15.851 5.777 -14.166 1.00 81.50 122 GLN A CA 1
ATOM 947 C C . GLN A 1 122 ? 14.434 5.755 -13.575 1.00 81.50 122 GLN A C 1
ATOM 949 O O . GLN A 1 122 ? 13.865 6.823 -13.321 1.00 81.50 122 GLN A O 1
ATOM 954 N N . PRO A 1 123 ? 13.855 4.565 -13.345 1.00 84.31 123 PRO A N 1
ATOM 955 C CA . PRO A 1 123 ? 12.526 4.454 -12.768 1.00 84.31 123 PRO A CA 1
ATOM 956 C C . PRO A 1 123 ? 12.499 5.024 -11.347 1.00 84.31 123 PRO A C 1
ATOM 958 O O . PRO A 1 123 ? 13.413 4.812 -10.546 1.00 84.31 123 PRO A O 1
ATOM 961 N N . HIS A 1 124 ? 11.424 5.733 -11.014 1.00 87.38 124 HIS A N 1
ATOM 962 C CA . HIS A 1 124 ? 11.162 6.172 -9.650 1.00 87.38 124 HIS A CA 1
ATOM 963 C C . HIS A 1 124 ? 10.729 4.996 -8.772 1.00 87.38 124 HIS A C 1
ATOM 965 O O . HIS A 1 124 ? 10.041 4.084 -9.222 1.00 87.38 124 HIS A O 1
ATOM 971 N N . ASN A 1 125 ? 11.032 5.064 -7.471 1.00 92.38 125 ASN A N 1
ATOM 972 C CA . ASN A 1 125 ? 10.474 4.133 -6.483 1.00 92.38 125 ASN A CA 1
ATOM 973 C C . ASN A 1 125 ? 9.035 4.514 -6.073 1.00 92.38 125 ASN A C 1
ATOM 975 O O . ASN A 1 125 ? 8.669 4.475 -4.893 1.00 92.38 125 ASN A O 1
ATOM 979 N N . ILE A 1 126 ? 8.257 4.953 -7.060 1.00 92.56 126 ILE A N 1
ATOM 980 C CA . ILE A 1 126 ? 6.842 5.298 -6.997 1.00 92.56 126 ILE A CA 1
ATOM 981 C C . ILE A 1 126 ? 6.189 4.540 -8.150 1.00 92.56 126 ILE A C 1
ATOM 983 O O . ILE A 1 126 ? 6.667 4.594 -9.281 1.00 92.56 126 ILE A O 1
ATOM 987 N N . PHE A 1 127 ? 5.118 3.816 -7.868 1.00 94.69 127 PHE A N 1
ATOM 988 C CA . PHE A 1 127 ? 4.431 2.973 -8.838 1.00 94.69 127 PHE A CA 1
ATOM 989 C C . PHE A 1 127 ? 2.953 3.321 -8.861 1.00 94.69 127 PHE A C 1
ATOM 991 O O . PHE A 1 127 ? 2.398 3.645 -7.815 1.00 94.69 127 PHE A O 1
ATOM 998 N N . TYR A 1 128 ? 2.307 3.218 -10.021 1.00 94.62 128 TYR A N 1
ATOM 999 C CA . TYR A 1 128 ? 0.851 3.339 -10.094 1.00 94.62 128 TYR A CA 1
ATOM 1000 C C . TYR A 1 128 ? 0.187 1.970 -10.012 1.00 94.62 128 TYR A C 1
ATOM 1002 O O . TYR A 1 128 ? 0.643 0.997 -10.618 1.00 94.62 128 TYR A O 1
ATOM 1010 N N . LEU A 1 129 ? -0.899 1.896 -9.246 1.00 96.00 129 LEU A N 1
ATOM 1011 C CA . LEU A 1 129 ? -1.711 0.694 -9.147 1.00 96.00 129 LEU A CA 1
ATOM 1012 C C . LEU A 1 129 ? -2.516 0.481 -10.434 1.00 96.00 129 LEU A C 1
ATOM 1014 O O . LEU A 1 129 ? -3.451 1.223 -10.724 1.00 96.00 129 LEU A O 1
ATOM 1018 N N . GLU A 1 130 ? -2.214 -0.602 -11.143 1.00 95.19 130 GLU A N 1
ATOM 1019 C CA . GLU A 1 130 ? -2.955 -1.036 -12.333 1.00 95.19 130 GLU A CA 1
ATOM 1020 C C . GLU A 1 130 ? -4.062 -2.043 -11.995 1.00 95.19 130 GLU A C 1
ATOM 1022 O O . GLU A 1 130 ? -5.045 -2.187 -12.723 1.00 95.19 130 GLU A O 1
ATOM 1027 N N . GLY A 1 131 ? -3.924 -2.781 -10.891 1.00 94.94 131 GLY A N 1
ATOM 1028 C CA . GLY A 1 131 ? -4.973 -3.693 -10.450 1.00 94.94 131 GLY A CA 1
ATOM 1029 C C . GLY A 1 131 ? -4.639 -4.490 -9.197 1.00 94.94 131 GLY A C 1
ATOM 1030 O O . GLY A 1 131 ? -3.477 -4.734 -8.880 1.00 94.94 131 GLY A O 1
ATOM 1031 N N . ILE A 1 132 ? -5.694 -4.927 -8.510 1.00 95.44 132 ILE A N 1
ATOM 1032 C CA . ILE A 1 132 ? -5.638 -5.754 -7.301 1.00 95.44 132 ILE A CA 1
ATOM 1033 C C . ILE A 1 132 ? -6.192 -7.134 -7.650 1.00 95.44 132 ILE A C 1
ATOM 1035 O O . ILE A 1 132 ? -7.335 -7.257 -8.093 1.00 95.44 132 ILE A O 1
ATOM 1039 N N . TYR A 1 133 ? -5.394 -8.176 -7.434 1.00 94.31 133 TYR A N 1
ATOM 1040 C CA . TYR A 1 133 ? -5.744 -9.551 -7.768 1.00 94.31 133 TYR A CA 1
ATOM 1041 C C . TYR A 1 133 ? -5.683 -10.411 -6.512 1.00 94.31 133 TYR A C 1
ATOM 1043 O O . TYR A 1 133 ? -4.615 -10.640 -5.952 1.00 94.31 133 TYR A O 1
ATOM 1051 N N . ALA A 1 134 ? -6.834 -10.905 -6.066 1.00 89.31 134 ALA A N 1
ATOM 1052 C CA . ALA A 1 134 ? -6.898 -11.848 -4.960 1.00 89.31 134 ALA A CA 1
ATOM 1053 C C . ALA A 1 134 ? -6.728 -13.282 -5.477 1.00 89.31 134 ALA A C 1
ATOM 1055 O O . ALA A 1 134 ? -7.373 -13.694 -6.447 1.00 89.31 134 ALA A O 1
ATOM 1056 N N . ARG A 1 135 ? -5.895 -14.070 -4.798 1.00 83.31 135 ARG A N 1
ATOM 1057 C CA . ARG A 1 135 ? -5.860 -15.520 -4.966 1.00 83.31 135 ARG A CA 1
ATOM 1058 C C . ARG A 1 135 ? -7.162 -16.083 -4.414 1.00 83.31 135 ARG A C 1
ATOM 1060 O O . ARG A 1 135 ? -7.366 -16.142 -3.205 1.00 83.31 135 ARG A O 1
ATOM 1067 N N . LEU A 1 136 ? -8.039 -16.518 -5.312 1.00 75.38 136 LEU A N 1
ATOM 1068 C CA . LEU A 1 136 ? -9.116 -17.423 -4.941 1.00 75.38 136 LEU A CA 1
ATOM 1069 C C . LEU A 1 136 ? -8.438 -18.706 -4.454 1.00 75.38 136 LEU A C 1
ATOM 1071 O O . LEU A 1 136 ? -7.610 -19.265 -5.175 1.00 75.38 136 LEU A O 1
ATOM 1075 N N . ALA A 1 137 ? -8.703 -19.110 -3.211 1.00 65.69 137 ALA A N 1
ATOM 1076 C CA . ALA A 1 137 ? -8.161 -20.353 -2.673 1.00 65.69 137 ALA A CA 1
ATOM 1077 C C . ALA A 1 137 ? -8.410 -21.518 -3.659 1.00 65.69 137 ALA A C 1
ATOM 1079 O O . ALA A 1 137 ? -9.441 -21.506 -4.341 1.00 65.69 137 ALA A O 1
ATOM 1080 N N . PRO A 1 138 ? -7.486 -22.490 -3.772 1.00 51.84 138 PRO A N 1
ATOM 1081 C CA . PRO A 1 138 ? -7.757 -23.723 -4.505 1.00 51.84 138 PRO A CA 1
ATOM 1082 C C . PRO A 1 138 ? -8.932 -24.505 -3.903 1.00 51.84 138 PRO A C 1
ATOM 1084 O O . PRO A 1 138 ? -9.122 -24.448 -2.665 1.00 51.84 138 PRO A O 1
#

Sequence (138 aa):
MKLLSDTLVSNDDFFVEQVHLTAIVFDTTDDVTVWATTFRDEDDYFFHLGLPFQALDTLLRVAGDRAEALAEEVADALATTEQWPCLLEYATEDDPPVPLPGVALKLAVTFPADADETDDPQPHNIFYLEGIYARLAP

Foldseek 3Di:
DAAPLVVDPDQDKDKFAFKWWFKWKAAPDQWIKTWIWGADPNDIHIAIETEGPVVV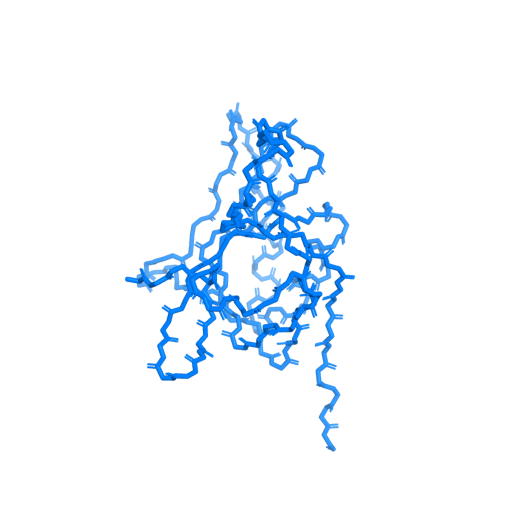LVQLCQLPPCSVVVVVVVVCQVVPDPDPTTMDGQVDPVRHTGTRPQKMWTWGWAFDPPDDPVDPTRTDSYTYTPDIDGPDDD

Secondary structure (DSSP, 8-state):
-EEGGGG-SSSS-EEE-SEEEEEEEE-SSSEEEEEEEEEETTEEEEEEEEEEHHHHHHHHHTSGGGHHHHHHHHHHHHHH--SSSEEEE--SSSS--EE-TTEEEEEEE---TT--TTS-PPPPSEEEEEEEEE----

pLDDT: mean 90.05, std 8.26, range [51.84, 97.44]

Radius of gyration: 15.44 Å; chains: 1; bounding box: 32×44×43 Å